Protein AF-A0A6F8XDC1-F1 (afdb_monomer_lite)

Organism: NCBI:txid77097

pLDDT: mean 89.63, std 11.74, range [45.47, 98.5]

InterPro domains:
  IPR004089 Methyl-accepting chemotaxis protein (MCP) signalling domain [PF00015] (12-58)
  IPR004089 Methyl-accepting chemotaxis protein (MCP) signalling domain [PS50111] (11-140)
  IPR004089 Methyl-accepting chemotaxis protein (MCP) signalling domain [SM00283] (1-133)
  IPR004090 Chemotaxis methyl-accepting receptor [PR00260] (11-38)
  IPR004090 Chemotaxis methyl-accepting receptor [PR00260] (40-69)
  IPR004090 Chemotaxis methyl-accepting receptor [PR00260] (89-118)

Structure (mmCIF, N/CA/C/O backbone):
data_AF-A0A6F8XDC1-F1
#
_entry.id   AF-A0A6F8XDC1-F1
#
loop_
_atom_site.group_PDB
_atom_site.id
_atom_site.type_symbol
_atom_site.label_atom_id
_atom_site.label_alt_id
_atom_site.label_comp_id
_atom_site.label_asym_id
_atom_site.label_entity_id
_atom_site.label_seq_id
_atom_site.pdbx_PDB_ins_code
_atom_site.Cartn_x
_atom_site.Cartn_y
_atom_site.Cartn_z
_atom_site.occupancy
_atom_site.B_iso_or_equiv
_atom_site.auth_seq_id
_atom_site.auth_comp_id
_atom_site.auth_asym_id
_atom_site.auth_atom_id
_atom_site.pdbx_PDB_model_num
ATOM 1 N N . MET A 1 1 ? 17.346 7.534 -5.119 1.00 64.44 1 MET A N 1
ATOM 2 C CA . MET A 1 1 ? 17.128 6.386 -6.025 1.00 64.44 1 MET A CA 1
ATOM 3 C C . MET A 1 1 ? 16.438 6.818 -7.319 1.00 64.44 1 MET A C 1
ATOM 5 O O . MET A 1 1 ? 17.097 6.770 -8.339 1.00 64.44 1 MET A O 1
ATOM 9 N N . ALA A 1 2 ? 15.212 7.361 -7.305 1.00 69.44 2 ALA A N 1
ATOM 10 C CA . ALA A 1 2 ? 14.534 7.822 -8.534 1.00 69.44 2 ALA A CA 1
ATOM 11 C C . ALA A 1 2 ? 15.306 8.897 -9.335 1.00 69.44 2 ALA A C 1
ATOM 13 O O . ALA A 1 2 ? 15.397 8.819 -10.557 1.00 69.44 2 ALA A O 1
ATOM 14 N N . LEU A 1 3 ? 15.923 9.865 -8.644 1.00 77.25 3 LEU A N 1
ATOM 15 C CA . LEU A 1 3 ? 16.749 10.897 -9.284 1.00 77.25 3 LEU A CA 1
ATOM 16 C C . LEU A 1 3 ? 18.034 10.322 -9.913 1.00 77.25 3 LEU A C 1
ATOM 18 O O . LEU A 1 3 ? 18.459 10.791 -10.961 1.00 77.25 3 LEU A O 1
ATOM 22 N N . ASP A 1 4 ? 18.611 9.276 -9.309 1.00 87.31 4 ASP A N 1
ATOM 23 C CA . ASP A 1 4 ? 19.779 8.565 -9.854 1.00 87.31 4 ASP A CA 1
ATOM 24 C C . ASP A 1 4 ? 19.404 7.794 -11.127 1.00 87.31 4 ASP A C 1
ATOM 26 O O . ASP A 1 4 ? 20.107 7.865 -12.130 1.00 87.31 4 ASP A O 1
ATOM 30 N N . THR A 1 5 ? 18.242 7.134 -11.133 1.00 80.94 5 THR A N 1
ATOM 31 C CA . THR A 1 5 ? 17.713 6.436 -12.312 1.00 80.94 5 THR A CA 1
ATOM 32 C C . THR A 1 5 ? 17.424 7.398 -13.467 1.00 80.94 5 THR A C 1
ATOM 34 O O . THR A 1 5 ? 17.815 7.123 -14.599 1.00 80.94 5 THR A O 1
ATOM 37 N N . LEU A 1 6 ? 16.809 8.553 -13.193 1.00 79.44 6 LEU A N 1
ATOM 38 C CA . LEU A 1 6 ? 16.578 9.592 -14.205 1.00 79.44 6 LEU A CA 1
ATOM 39 C C . LEU A 1 6 ? 17.889 10.180 -14.735 1.00 79.44 6 LEU A C 1
ATOM 41 O O . LEU A 1 6 ? 18.032 10.383 -15.939 1.00 79.44 6 LEU A O 1
ATOM 45 N N . PHE A 1 7 ? 18.868 10.410 -13.859 1.00 88.31 7 PHE A N 1
ATOM 46 C CA . PHE A 1 7 ? 20.182 10.896 -14.266 1.00 88.31 7 PHE A CA 1
ATOM 47 C C . PHE A 1 7 ? 20.925 9.873 -15.136 1.00 88.31 7 PHE A C 1
ATOM 49 O O . PHE A 1 7 ? 21.470 10.236 -16.175 1.00 88.31 7 PHE A O 1
ATOM 56 N N . ARG A 1 8 ? 20.875 8.582 -14.783 1.00 85.06 8 ARG A N 1
ATOM 57 C CA . ARG A 1 8 ? 21.404 7.479 -15.605 1.00 85.06 8 ARG A CA 1
ATOM 58 C C . ARG A 1 8 ? 20.740 7.403 -16.978 1.00 85.06 8 ARG A C 1
ATOM 60 O O . ARG A 1 8 ? 21.433 7.165 -17.963 1.00 85.06 8 ARG A O 1
ATOM 67 N N . LEU A 1 9 ? 19.432 7.638 -17.057 1.00 82.56 9 LEU A N 1
ATOM 68 C CA . LEU A 1 9 ? 18.681 7.637 -18.312 1.00 82.56 9 LEU A CA 1
ATOM 69 C C . LEU A 1 9 ? 19.081 8.814 -19.216 1.00 82.56 9 LEU A C 1
ATOM 71 O O . LEU A 1 9 ? 19.335 8.630 -20.405 1.00 82.56 9 LEU A O 1
ATOM 75 N N . LEU A 1 10 ? 19.186 10.015 -18.639 1.00 86.88 10 LEU A N 1
ATOM 76 C CA . LEU A 1 10 ? 19.660 11.208 -19.344 1.00 86.88 10 LEU A CA 1
ATOM 77 C C . LEU A 1 10 ? 21.099 11.028 -19.835 1.00 86.88 10 LEU A C 1
ATOM 79 O O . LEU A 1 10 ? 21.404 11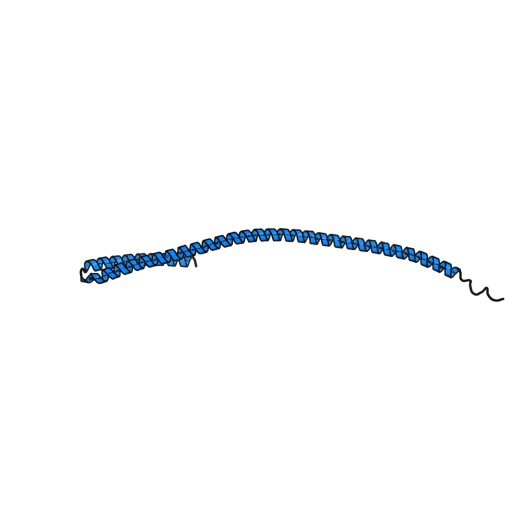.369 -20.977 1.00 86.88 10 LEU A O 1
ATOM 83 N N . LEU A 1 11 ? 21.962 10.439 -19.004 1.00 89.81 11 LEU A N 1
ATOM 84 C CA . LEU A 1 11 ? 23.324 10.083 -19.386 1.00 89.81 11 LEU A CA 1
ATOM 85 C C . LEU A 1 11 ? 23.347 9.066 -20.531 1.00 89.81 11 LEU A C 1
ATOM 87 O O . LEU A 1 11 ? 24.064 9.286 -21.499 1.00 89.81 11 LEU A O 1
ATOM 91 N N . MET A 1 12 ? 22.554 7.992 -20.472 1.00 87.06 12 MET A N 1
ATOM 92 C CA . MET A 1 12 ? 22.488 7.004 -21.555 1.00 87.06 12 MET A CA 1
ATOM 93 C C . MET A 1 12 ? 21.980 7.604 -22.862 1.00 87.06 12 MET A C 1
ATOM 95 O O . MET A 1 12 ? 22.573 7.348 -23.905 1.00 87.06 12 MET A O 1
ATOM 99 N N . ASN A 1 13 ? 20.931 8.426 -22.815 1.00 86.69 13 ASN A N 1
ATOM 100 C CA . ASN A 1 13 ? 20.407 9.088 -24.006 1.00 86.69 13 ASN A CA 1
ATOM 101 C C . ASN A 1 13 ? 21.445 10.062 -24.599 1.00 86.69 13 ASN A C 1
ATOM 103 O O . ASN A 1 13 ? 21.682 10.079 -25.805 1.00 86.69 13 ASN A O 1
ATOM 107 N N . SER A 1 14 ? 22.148 10.811 -23.741 1.00 91.75 14 SER A N 1
ATOM 108 C CA . SER A 1 14 ? 23.256 11.676 -24.160 1.00 91.75 14 SER A CA 1
ATOM 109 C C . SER A 1 14 ? 24.405 10.882 -24.788 1.00 91.75 14 SER A C 1
ATOM 111 O O . SER A 1 14 ? 24.939 11.297 -25.815 1.00 91.75 14 SER A O 1
ATOM 113 N N . ILE A 1 15 ? 24.782 9.738 -24.209 1.00 90.69 15 ILE A N 1
ATOM 114 C CA . ILE A 1 15 ? 25.830 8.860 -24.746 1.00 90.69 15 ILE A CA 1
ATOM 115 C C . ILE A 1 15 ? 25.385 8.273 -26.086 1.00 90.69 15 ILE A C 1
ATOM 117 O O . ILE A 1 15 ? 26.141 8.351 -27.044 1.00 90.69 15 ILE A O 1
ATOM 121 N N . ALA A 1 16 ? 24.157 7.761 -26.200 1.00 90.75 16 ALA A N 1
ATOM 122 C CA . ALA A 1 16 ? 23.625 7.219 -27.449 1.00 90.75 16 ALA A CA 1
ATOM 123 C C . ALA A 1 16 ? 23.616 8.275 -28.566 1.00 90.75 16 ALA A C 1
ATOM 125 O O . ALA A 1 16 ? 24.034 7.995 -29.692 1.00 90.75 16 ALA A O 1
ATOM 126 N N . PHE A 1 17 ? 23.224 9.512 -28.246 1.00 90.12 17 PHE A N 1
ATOM 127 C CA . PHE A 1 17 ? 23.274 10.635 -29.177 1.00 90.12 17 PHE A CA 1
ATOM 128 C C . PHE A 1 17 ? 24.710 10.981 -29.596 1.00 90.12 17 PHE A C 1
ATOM 130 O O . PHE A 1 17 ? 24.993 11.114 -30.788 1.00 90.12 17 PHE A O 1
ATOM 137 N N . GLN A 1 18 ? 25.639 11.069 -28.640 1.00 95.19 18 GLN A N 1
ATOM 138 C CA . GLN A 1 18 ? 27.056 11.306 -28.922 1.00 95.19 18 GLN A CA 1
ATOM 139 C C . GLN A 1 18 ? 27.655 10.185 -29.778 1.00 95.19 18 GLN A C 1
ATOM 141 O O . GLN A 1 18 ? 28.316 10.465 -30.774 1.00 95.19 18 GLN A O 1
ATOM 146 N N . THR A 1 19 ? 27.383 8.922 -29.455 1.00 94.81 19 THR A N 1
ATOM 147 C CA . THR A 1 19 ? 27.825 7.759 -30.231 1.00 94.81 19 THR A CA 1
ATOM 148 C C . THR A 1 19 ? 27.261 7.785 -31.649 1.00 94.81 19 THR A C 1
ATOM 150 O O . THR A 1 19 ? 27.999 7.518 -32.592 1.00 94.81 19 THR A O 1
ATOM 153 N N . ASN A 1 20 ? 25.997 8.177 -31.829 1.00 92.56 20 ASN A N 1
ATOM 154 C CA . ASN A 1 20 ? 25.386 8.346 -33.148 1.00 92.56 20 ASN A CA 1
ATOM 155 C C . ASN A 1 20 ? 26.073 9.458 -33.968 1.00 92.56 20 ASN A C 1
ATOM 157 O O . ASN A 1 20 ? 26.312 9.274 -35.160 1.00 92.56 20 ASN A O 1
ATOM 161 N N . LEU A 1 21 ? 26.449 10.578 -33.340 1.00 93.06 21 LEU A N 1
ATOM 162 C CA . LEU A 1 21 ? 27.217 11.642 -34.000 1.00 93.06 21 LEU A CA 1
ATOM 163 C C . LEU A 1 21 ? 28.646 11.207 -34.355 1.00 93.06 21 LEU A C 1
ATOM 165 O O . LEU A 1 21 ? 29.113 11.485 -35.459 1.00 93.06 21 LEU A O 1
ATOM 169 N N . LEU A 1 22 ? 29.340 10.504 -33.455 1.00 94.62 22 LEU A N 1
ATOM 170 C CA . LEU A 1 22 ? 30.679 9.966 -33.723 1.00 94.62 22 LEU A CA 1
ATOM 171 C C . LEU A 1 22 ? 30.648 8.938 -34.861 1.00 94.62 22 LEU A C 1
ATOM 173 O O . LEU A 1 22 ? 31.491 8.990 -35.754 1.00 94.62 22 LEU A O 1
ATOM 177 N N . ALA A 1 23 ? 29.660 8.042 -34.853 1.00 94.56 23 ALA A N 1
ATOM 178 C CA . ALA A 1 23 ? 29.441 7.069 -35.916 1.00 94.56 23 ALA A CA 1
ATOM 179 C C . ALA A 1 23 ? 29.155 7.759 -37.255 1.00 94.56 23 ALA A C 1
ATOM 181 O O . ALA A 1 23 ? 29.746 7.400 -38.267 1.00 94.56 23 ALA A O 1
ATOM 182 N N . LEU A 1 24 ? 28.322 8.803 -37.267 1.00 92.81 24 LEU A N 1
ATOM 183 C CA . LEU A 1 24 ? 28.065 9.585 -38.475 1.00 92.81 24 LEU A CA 1
ATOM 184 C C . LEU A 1 24 ? 29.345 10.234 -39.025 1.00 92.81 24 LEU A C 1
ATOM 186 O O . LEU A 1 24 ? 29.605 10.144 -40.224 1.00 92.81 24 LEU A O 1
ATOM 190 N N . ASN A 1 25 ? 30.165 10.838 -38.161 1.00 94.12 25 ASN A N 1
ATOM 191 C CA . ASN A 1 25 ? 31.451 11.415 -38.561 1.00 94.12 25 ASN A CA 1
ATOM 192 C C . ASN A 1 25 ? 32.393 10.348 -39.140 1.00 94.12 25 ASN A C 1
ATOM 194 O O . ASN A 1 25 ? 33.023 10.579 -40.172 1.00 94.12 25 ASN A O 1
ATOM 198 N N . ALA A 1 26 ? 32.446 9.166 -38.520 1.00 94.19 26 ALA A N 1
ATOM 199 C CA . ALA A 1 26 ? 33.232 8.039 -39.013 1.00 94.19 26 ALA A CA 1
ATOM 200 C C . ALA A 1 26 ? 32.731 7.536 -40.378 1.00 94.19 26 ALA A C 1
ATOM 202 O O . ALA A 1 26 ? 33.546 7.266 -41.257 1.00 94.19 26 ALA A O 1
ATOM 203 N N . SER A 1 27 ? 31.413 7.476 -40.598 1.00 93.94 27 SER A N 1
ATOM 204 C CA . SER A 1 27 ? 30.824 7.125 -41.898 1.00 93.94 27 SER A CA 1
ATOM 205 C C . SER A 1 27 ? 3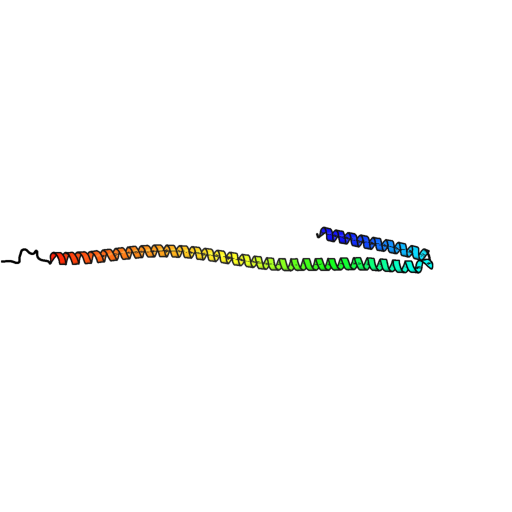1.188 8.128 -42.996 1.00 93.94 27 SER A C 1
ATOM 207 O O . SER A 1 27 ? 31.472 7.728 -44.125 1.00 93.94 27 SER A O 1
ATOM 209 N N . VAL A 1 28 ? 31.203 9.428 -42.683 1.00 94.12 28 VAL A N 1
ATOM 210 C CA . VAL A 1 28 ? 31.592 10.485 -43.634 1.00 94.12 28 VAL A CA 1
ATOM 211 C C . VAL A 1 28 ? 33.072 10.382 -43.996 1.00 94.12 28 VAL A C 1
ATOM 213 O O . VAL A 1 28 ? 33.428 10.477 -45.170 1.00 94.12 28 VAL A O 1
ATOM 216 N N . GLU A 1 29 ? 33.939 10.153 -43.012 1.00 93.75 29 GLU A N 1
ATOM 217 C CA . GLU A 1 29 ? 35.375 10.014 -43.256 1.00 93.75 29 GLU A CA 1
ATOM 218 C C . GLU A 1 29 ? 35.702 8.710 -44.006 1.00 93.75 29 GLU A C 1
ATOM 220 O O . GLU A 1 29 ? 36.517 8.699 -44.927 1.00 93.75 29 GLU A O 1
ATOM 225 N N . ALA A 1 30 ? 34.978 7.627 -43.713 1.00 94.62 30 ALA A N 1
ATOM 226 C CA . ALA A 1 30 ? 35.041 6.385 -44.475 1.00 94.62 30 ALA A CA 1
ATOM 227 C C . ALA A 1 30 ? 34.626 6.581 -45.944 1.00 94.62 30 ALA A C 1
ATOM 229 O O . ALA A 1 30 ? 35.278 6.052 -46.843 1.00 94.62 30 ALA A O 1
ATOM 230 N N . ALA A 1 31 ? 33.590 7.385 -46.209 1.00 93.44 31 ALA A N 1
ATOM 231 C CA . ALA A 1 31 ? 33.188 7.730 -47.572 1.00 93.44 31 ALA A CA 1
ATOM 232 C C . ALA A 1 31 ? 34.264 8.554 -48.306 1.00 93.44 31 ALA A C 1
ATOM 234 O O . ALA A 1 31 ? 34.492 8.344 -49.497 1.00 93.44 31 ALA A O 1
ATOM 235 N N . ARG A 1 32 ? 34.970 9.449 -47.599 1.00 94.75 32 ARG A N 1
ATOM 236 C CA . ARG A 1 32 ? 36.099 10.223 -48.153 1.00 94.75 32 ARG A CA 1
ATOM 237 C C . ARG A 1 32 ? 37.309 9.357 -48.499 1.00 94.75 32 ARG A C 1
ATOM 239 O O . ARG A 1 32 ? 37.979 9.634 -49.488 1.00 94.75 32 ARG A O 1
ATOM 246 N N . ALA A 1 33 ? 37.567 8.301 -47.727 1.00 93.94 33 ALA A N 1
ATOM 247 C CA . ALA A 1 33 ? 38.654 7.350 -47.975 1.00 93.94 33 ALA A CA 1
ATOM 248 C C . ALA A 1 33 ? 38.383 6.375 -49.145 1.00 93.94 33 ALA A C 1
ATOM 250 O O . ALA A 1 33 ? 39.257 5.576 -49.498 1.00 93.94 33 ALA A O 1
ATOM 251 N N . GLY A 1 34 ? 37.188 6.419 -49.751 1.00 91.62 34 GLY A N 1
ATOM 252 C CA . GLY A 1 34 ? 36.821 5.600 -50.907 1.00 91.62 34 GLY A CA 1
ATOM 253 C C . GLY A 1 34 ? 36.906 4.098 -50.619 1.00 91.62 34 GLY A C 1
ATOM 254 O O . GLY A 1 34 ? 36.371 3.604 -49.627 1.00 91.62 34 GLY A O 1
ATOM 255 N N . GLU A 1 35 ? 37.606 3.353 -51.478 1.00 90.38 35 GLU A N 1
ATOM 256 C CA . GLU A 1 35 ? 37.744 1.891 -51.368 1.00 90.38 35 GLU A CA 1
ATOM 257 C C . GLU A 1 35 ? 38.387 1.435 -50.049 1.00 90.38 35 GLU A C 1
ATOM 259 O O . GLU A 1 35 ? 38.020 0.391 -49.508 1.00 90.38 35 GLU A O 1
ATOM 264 N N . HIS A 1 36 ? 39.293 2.240 -49.487 1.00 90.75 36 HIS A N 1
ATOM 265 C CA . HIS A 1 36 ? 39.968 1.938 -48.222 1.00 90.75 36 HIS A CA 1
ATOM 266 C C . HIS A 1 36 ? 39.061 2.130 -46.994 1.00 90.75 36 HIS A C 1
ATOM 268 O O . HIS A 1 36 ? 39.345 1.584 -45.929 1.00 90.75 36 HIS A O 1
ATOM 274 N N . GLY A 1 37 ? 37.959 2.874 -47.131 1.00 92.31 37 GLY A N 1
ATOM 275 C CA . GLY A 1 37 ? 37.024 3.174 -46.046 1.00 92.31 37 GLY A CA 1
ATOM 276 C C . GLY A 1 37 ? 35.854 2.197 -45.910 1.00 92.31 37 GLY A C 1
ATOM 277 O O . GLY A 1 37 ? 35.131 2.261 -44.917 1.00 92.31 37 GLY A O 1
ATOM 278 N N . ARG A 1 38 ? 35.659 1.261 -46.851 1.00 90.88 38 ARG A N 1
ATOM 279 C CA . ARG A 1 38 ? 34.474 0.378 -46.875 1.00 90.88 38 ARG A CA 1
ATOM 280 C C . ARG A 1 38 ? 34.264 -0.406 -45.573 1.00 90.88 38 ARG A C 1
ATOM 282 O O . ARG A 1 38 ? 33.140 -0.485 -45.090 1.00 90.88 38 ARG A O 1
ATOM 289 N N . GLY A 1 39 ? 35.334 -0.942 -44.979 1.00 91.31 39 GLY A N 1
ATOM 290 C CA . GLY A 1 39 ? 35.257 -1.652 -43.695 1.00 91.31 39 GLY A CA 1
ATOM 291 C C . GLY A 1 39 ? 34.836 -0.741 -42.537 1.00 91.31 39 GLY A C 1
ATOM 292 O O . GLY A 1 39 ? 33.980 -1.111 -41.737 1.00 91.31 39 GLY A O 1
ATOM 293 N N . PHE A 1 40 ? 35.367 0.483 -42.488 1.00 91.94 40 PHE A N 1
ATOM 294 C CA . PHE A 1 40 ? 35.020 1.470 -41.462 1.00 91.94 40 PHE A CA 1
ATOM 295 C C . PHE A 1 40 ? 33.578 1.974 -41.588 1.00 91.94 40 PHE A C 1
ATOM 297 O O . PHE A 1 40 ? 32.927 2.181 -40.567 1.00 91.94 40 PHE A O 1
ATOM 304 N N . ALA A 1 41 ? 33.050 2.102 -42.809 1.00 92.81 41 ALA A N 1
ATOM 305 C CA . ALA A 1 41 ? 31.652 2.476 -43.035 1.00 92.81 41 ALA A CA 1
ATOM 306 C C . ALA A 1 41 ? 30.671 1.440 -42.455 1.00 92.81 41 ALA A C 1
ATOM 308 O O . ALA A 1 41 ? 29.667 1.814 -41.851 1.00 92.81 41 ALA A O 1
ATOM 309 N N . VAL A 1 42 ? 30.980 0.143 -42.583 1.00 94.62 42 VAL A N 1
ATOM 310 C CA . VAL A 1 42 ? 30.163 -0.938 -42.001 1.00 94.62 42 VAL A CA 1
ATOM 311 C C . VAL A 1 42 ? 30.198 -0.889 -40.475 1.00 94.62 42 VAL A C 1
ATOM 313 O O . VAL A 1 42 ? 29.152 -0.972 -39.836 1.00 94.62 42 VAL A O 1
ATOM 316 N N . VAL A 1 43 ? 31.382 -0.706 -39.882 1.00 94.56 43 VAL A N 1
ATOM 317 C CA . VAL A 1 43 ? 31.509 -0.589 -38.420 1.00 94.56 43 VAL A CA 1
ATOM 318 C C . VAL A 1 43 ? 30.751 0.632 -37.898 1.00 94.56 43 VAL A C 1
ATOM 320 O O . VAL A 1 43 ? 30.065 0.535 -36.885 1.00 94.56 43 VAL A O 1
ATOM 323 N N . ALA A 1 44 ? 30.824 1.769 -38.589 1.00 94.75 44 ALA A N 1
ATOM 324 C CA . ALA A 1 44 ? 30.108 2.977 -38.198 1.00 94.75 44 ALA A CA 1
ATOM 325 C C . ALA A 1 44 ? 28.577 2.798 -38.247 1.00 94.75 44 ALA A C 1
ATOM 327 O O . ALA A 1 44 ? 27.878 3.224 -37.324 1.00 94.75 44 ALA A O 1
ATOM 328 N N . ASP A 1 45 ? 28.050 2.112 -39.265 1.00 93.62 45 ASP A N 1
ATOM 329 C CA . ASP A 1 45 ? 26.621 1.788 -39.338 1.00 93.62 45 ASP A CA 1
ATOM 330 C C . ASP A 1 45 ? 26.185 0.830 -38.211 1.00 93.62 45 ASP A C 1
ATOM 332 O O . ASP A 1 45 ? 25.137 1.028 -37.590 1.00 93.62 45 ASP A O 1
ATOM 336 N N . GLU A 1 46 ? 27.019 -0.155 -37.868 1.00 95.69 46 GLU A N 1
ATOM 337 C CA . GLU A 1 46 ? 26.743 -1.089 -36.772 1.00 95.69 46 GLU A CA 1
ATOM 338 C C . GLU A 1 46 ? 26.768 -0.400 -35.397 1.00 95.69 46 GLU A C 1
ATOM 340 O O . GLU A 1 46 ? 25.873 -0.607 -34.576 1.00 95.69 46 GLU A O 1
ATOM 345 N N . VAL A 1 47 ? 27.734 0.495 -35.158 1.00 95.12 47 VAL A N 1
ATOM 346 C CA . VAL A 1 47 ? 27.820 1.297 -33.924 1.00 95.12 47 VAL A CA 1
ATOM 347 C C . VAL A 1 47 ? 26.579 2.176 -33.756 1.00 95.12 47 VAL A C 1
ATOM 349 O O . VAL A 1 47 ? 26.021 2.263 -32.659 1.00 95.12 47 VAL A O 1
ATOM 352 N N . ARG A 1 48 ? 26.099 2.788 -34.843 1.00 92.31 48 ARG A N 1
ATOM 353 C CA . ARG A 1 48 ? 24.871 3.589 -34.842 1.00 92.31 48 ARG A CA 1
ATOM 354 C C . ARG A 1 48 ? 23.636 2.752 -34.502 1.00 92.31 48 ARG A C 1
ATOM 356 O O . ARG A 1 48 ? 22.832 3.162 -33.662 1.00 92.31 48 ARG A O 1
ATOM 363 N N . LYS A 1 49 ? 23.493 1.574 -35.116 1.00 92.75 49 LYS A N 1
ATOM 364 C CA . LYS A 1 49 ? 22.398 0.634 -34.817 1.00 92.75 49 LYS A CA 1
ATOM 365 C C . LYS A 1 49 ? 22.428 0.181 -33.361 1.00 92.75 49 LYS A C 1
ATOM 367 O O . LYS A 1 49 ? 21.385 0.163 -32.709 1.00 92.75 49 LYS A O 1
ATOM 372 N N . LEU A 1 50 ? 23.608 -0.148 -32.838 1.00 93.19 50 LEU A N 1
ATOM 373 C CA . LEU A 1 50 ? 23.768 -0.584 -31.454 1.00 93.19 50 LEU A CA 1
ATOM 374 C C . LEU A 1 50 ? 23.402 0.525 -30.458 1.00 93.19 50 LEU A C 1
ATOM 376 O O . LEU A 1 50 ? 22.690 0.258 -29.492 1.00 93.19 50 LEU A O 1
ATOM 380 N N . ALA A 1 51 ? 23.827 1.766 -30.715 1.00 90.56 51 ALA A N 1
ATOM 381 C CA . ALA A 1 51 ? 23.488 2.916 -29.877 1.00 90.56 51 ALA A CA 1
ATOM 382 C C . ALA A 1 51 ? 21.969 3.154 -29.804 1.00 90.56 51 ALA A C 1
ATOM 384 O O . ALA A 1 51 ? 21.434 3.331 -28.709 1.00 90.56 51 ALA A O 1
ATOM 385 N N . SER A 1 52 ? 21.269 3.082 -30.944 1.00 89.81 52 SER A N 1
ATOM 386 C CA . SER A 1 52 ? 19.803 3.201 -30.990 1.00 89.81 52 SER A CA 1
ATOM 387 C C . SER A 1 52 ? 19.126 2.083 -30.198 1.00 89.81 52 SER A C 1
ATOM 389 O O . SER A 1 52 ? 18.340 2.354 -29.295 1.00 89.81 52 SER A O 1
ATOM 391 N N . ARG A 1 53 ? 19.496 0.822 -30.467 1.00 92.81 53 ARG A N 1
ATOM 392 C CA . ARG A 1 53 ? 18.913 -0.348 -29.789 1.00 92.81 53 ARG A CA 1
ATOM 393 C C . ARG A 1 53 ? 19.114 -0.311 -28.276 1.00 92.81 53 ARG A C 1
ATOM 395 O O . ARG A 1 53 ? 18.220 -0.703 -27.536 1.00 92.81 53 ARG A O 1
ATOM 402 N N . SER A 1 54 ? 20.283 0.142 -27.827 1.00 89.06 54 SER A N 1
ATOM 403 C CA . SER A 1 54 ? 20.608 0.266 -26.404 1.00 89.06 54 SER A CA 1
ATOM 404 C C . SER A 1 54 ? 19.723 1.306 -25.709 1.00 89.06 54 SER A C 1
ATOM 406 O O . SER A 1 54 ? 19.159 1.031 -24.650 1.00 89.06 54 SER A O 1
ATOM 408 N N . SER A 1 55 ? 19.536 2.475 -26.332 1.00 87.12 55 SER A N 1
ATOM 409 C CA . SER A 1 55 ? 18.640 3.513 -25.809 1.00 87.12 55 SER A CA 1
ATOM 410 C C . SER A 1 55 ? 17.184 3.041 -25.762 1.00 87.12 55 SER A C 1
ATOM 412 O O . SER A 1 55 ? 16.510 3.236 -24.752 1.00 87.12 55 SER A O 1
ATOM 414 N N . ASP A 1 56 ? 16.709 2.383 -26.821 1.00 89.69 56 ASP A N 1
ATOM 415 C CA . ASP A 1 56 ? 15.329 1.891 -26.903 1.00 89.69 56 ASP A CA 1
ATOM 416 C C . ASP A 1 56 ? 15.034 0.824 -25.839 1.00 89.69 56 ASP A C 1
ATOM 418 O O . ASP A 1 56 ? 13.970 0.844 -25.216 1.00 89.69 56 ASP A O 1
ATOM 422 N N . ALA A 1 57 ? 15.983 -0.086 -25.596 1.00 89.62 57 ALA A N 1
ATOM 423 C CA . ALA A 1 57 ? 15.860 -1.108 -24.560 1.00 89.62 57 ALA A CA 1
ATOM 424 C C . ALA A 1 57 ? 15.781 -0.489 -23.155 1.00 89.62 57 ALA A C 1
ATOM 426 O O . ALA A 1 57 ? 14.881 -0.823 -22.387 1.00 89.62 57 ALA A O 1
ATOM 427 N N . ALA A 1 58 ? 16.667 0.463 -22.840 1.00 86.94 58 ALA A N 1
ATOM 428 C CA . ALA A 1 58 ? 16.675 1.135 -21.541 1.00 86.94 58 ALA A CA 1
ATOM 429 C C . ALA A 1 58 ? 15.376 1.920 -21.272 1.00 86.94 58 ALA A C 1
ATOM 431 O O . ALA A 1 58 ? 14.872 1.930 -20.147 1.00 86.94 58 ALA A O 1
ATOM 432 N N . MET A 1 59 ? 14.811 2.560 -22.302 1.00 87.38 59 MET A N 1
ATOM 433 C CA . MET A 1 59 ? 13.529 3.268 -22.196 1.00 87.38 59 MET A CA 1
ATOM 434 C C . MET A 1 59 ? 12.361 2.309 -21.949 1.00 87.38 59 MET A C 1
ATOM 436 O O . MET A 1 59 ? 11.518 2.596 -21.098 1.00 87.38 59 MET A O 1
ATOM 440 N N . HIS A 1 60 ? 12.328 1.168 -22.645 1.00 91.69 60 HIS A N 1
ATOM 441 C CA . HIS A 1 60 ? 11.311 0.136 -22.424 1.00 91.69 60 HIS A CA 1
ATOM 442 C C . HIS A 1 60 ? 11.366 -0.429 -21.005 1.00 91.69 60 HIS A C 1
ATOM 444 O O . HIS A 1 60 ? 10.345 -0.456 -20.321 1.00 91.69 60 HIS A O 1
ATOM 450 N N . GLU A 1 61 ? 12.549 -0.816 -20.522 1.00 89.69 61 GLU A N 1
ATOM 451 C CA . GLU A 1 61 ? 12.693 -1.349 -19.162 1.00 89.69 61 GLU A CA 1
ATOM 452 C C . GLU A 1 61 ? 12.229 -0.350 -18.095 1.00 89.69 61 GLU A C 1
ATOM 454 O O . GLU A 1 61 ? 11.592 -0.734 -17.106 1.00 89.69 61 GLU A O 1
ATOM 459 N N . LEU A 1 62 ? 12.513 0.942 -18.295 1.00 87.56 62 LEU A N 1
ATOM 460 C CA . LEU A 1 62 ? 12.040 1.990 -17.399 1.00 87.56 62 LEU A CA 1
ATOM 461 C C . LEU A 1 62 ? 10.515 2.125 -17.445 1.00 87.56 62 LEU A C 1
ATOM 463 O O . LEU A 1 62 ? 9.891 2.174 -16.386 1.00 87.56 62 LEU A O 1
ATOM 467 N N . ALA A 1 63 ? 9.919 2.184 -18.638 1.00 90.12 63 ALA A N 1
ATOM 468 C CA . ALA A 1 63 ? 8.471 2.297 -18.803 1.00 90.12 63 ALA A CA 1
ATOM 469 C C . ALA A 1 63 ? 7.733 1.120 -18.144 1.00 90.12 63 ALA A C 1
ATOM 471 O O . ALA A 1 63 ? 6.757 1.322 -17.415 1.00 90.12 63 ALA A O 1
ATOM 472 N N . ASP A 1 64 ? 8.255 -0.095 -18.308 1.00 93.38 64 ASP A N 1
ATOM 473 C CA . ASP A 1 64 ? 7.735 -1.294 -17.653 1.00 93.38 64 ASP A CA 1
ATOM 474 C C . ASP A 1 64 ? 7.855 -1.206 -16.129 1.00 93.38 64 ASP A C 1
ATOM 476 O O . ASP A 1 64 ? 6.934 -1.567 -15.394 1.00 93.38 64 ASP A O 1
ATOM 480 N N . SER A 1 65 ? 8.987 -0.707 -15.628 1.00 92.00 65 SER A N 1
ATOM 481 C CA . SER A 1 65 ? 9.204 -0.521 -14.192 1.00 92.00 65 SER A CA 1
ATOM 482 C C . SER A 1 65 ? 8.238 0.502 -13.593 1.00 92.00 65 SER A C 1
ATOM 484 O O . SER A 1 65 ? 7.628 0.235 -12.557 1.00 92.00 65 SER A O 1
ATOM 486 N N . VAL A 1 66 ? 8.035 1.639 -14.267 1.00 91.38 66 VAL A N 1
ATOM 487 C CA . VAL A 1 66 ? 7.058 2.660 -13.859 1.00 91.38 66 VAL A CA 1
ATOM 488 C C . VAL A 1 66 ? 5.652 2.070 -13.848 1.00 91.38 66 VAL A C 1
ATOM 490 O O . VAL A 1 66 ? 4.953 2.218 -12.852 1.00 91.38 66 VAL A O 1
ATOM 493 N N . THR A 1 67 ? 5.273 1.329 -14.890 1.00 94.75 67 THR A N 1
ATOM 494 C CA . THR A 1 67 ? 3.966 0.660 -14.971 1.00 94.75 67 THR A CA 1
ATOM 495 C C . THR A 1 67 ? 3.752 -0.296 -13.796 1.00 94.75 67 THR A C 1
ATOM 497 O O . THR A 1 67 ? 2.703 -0.257 -13.154 1.00 94.75 67 THR A O 1
ATOM 500 N N . ARG A 1 68 ? 4.763 -1.104 -13.441 1.00 95.75 68 ARG A N 1
ATOM 501 C CA . ARG A 1 68 ? 4.705 -1.986 -12.262 1.00 95.75 68 ARG A CA 1
ATOM 502 C C . ARG A 1 68 ? 4.545 -1.209 -10.958 1.00 95.75 68 ARG A C 1
ATOM 504 O O . ARG A 1 68 ? 3.747 -1.607 -10.115 1.00 95.75 68 ARG A O 1
ATOM 511 N N . VAL A 1 69 ? 5.283 -0.114 -10.776 1.00 96.06 69 VAL A N 1
ATOM 512 C CA . VAL A 1 69 ? 5.160 0.730 -9.575 1.00 96.06 69 VAL A CA 1
A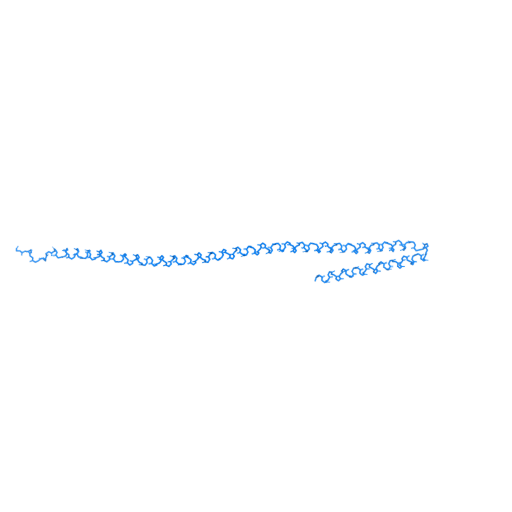TOM 513 C C . VAL A 1 69 ? 3.778 1.370 -9.490 1.00 96.06 69 VAL A C 1
ATOM 515 O O . VAL A 1 69 ? 3.175 1.356 -8.421 1.00 96.06 69 VAL A O 1
ATOM 518 N N . THR A 1 70 ? 3.242 1.876 -10.600 1.00 95.69 70 THR A N 1
ATOM 519 C CA . THR A 1 70 ? 1.884 2.424 -10.655 1.00 95.69 70 THR A CA 1
ATOM 520 C C . THR A 1 70 ? 0.838 1.371 -10.306 1.00 95.69 70 THR A C 1
ATOM 522 O O . THR A 1 70 ? -0.064 1.667 -9.526 1.00 95.69 70 THR A O 1
ATOM 525 N N . GLN A 1 71 ? 0.981 0.142 -10.810 1.00 97.69 71 GLN A N 1
ATOM 526 C CA . GLN A 1 71 ? 0.085 -0.955 -10.448 1.00 97.69 71 GLN A CA 1
ATOM 527 C C . GLN A 1 71 ? 0.146 -1.261 -8.948 1.00 97.69 71 GLN A C 1
ATOM 529 O O . GLN A 1 71 ? -0.892 -1.308 -8.299 1.00 97.69 71 GLN A O 1
ATOM 534 N N . MET A 1 72 ? 1.349 -1.382 -8.378 1.00 96.94 72 MET A N 1
ATOM 535 C CA . MET A 1 72 ? 1.513 -1.609 -6.937 1.00 96.94 72 MET A CA 1
ATOM 536 C C . MET A 1 72 ? 0.886 -0.488 -6.101 1.00 96.94 72 MET A C 1
ATOM 538 O O . MET A 1 72 ? 0.268 -0.763 -5.079 1.00 96.94 72 MET A O 1
ATOM 542 N N . LEU A 1 73 ? 1.013 0.774 -6.525 1.00 97.00 73 LEU A N 1
ATOM 543 C CA . LEU A 1 73 ? 0.347 1.895 -5.854 1.00 97.00 73 LEU A CA 1
ATOM 544 C C . LEU A 1 73 ? -1.183 1.801 -5.949 1.00 97.00 73 LEU A C 1
ATOM 546 O O . LEU A 1 73 ? -1.863 2.157 -4.989 1.00 97.00 73 LEU A O 1
ATOM 550 N N . GLY A 1 74 ? -1.714 1.302 -7.068 1.00 97.81 74 GLY A N 1
ATOM 551 C CA . GLY A 1 74 ? -3.133 0.981 -7.216 1.00 97.81 74 GLY A CA 1
ATOM 552 C C . GLY A 1 74 ? -3.586 -0.073 -6.205 1.00 97.81 74 GLY A C 1
ATOM 553 O O . GLY A 1 74 ? -4.515 0.178 -5.441 1.00 97.81 74 GLY A O 1
ATOM 554 N N . ASP A 1 75 ? -2.872 -1.197 -6.128 1.00 98.12 75 ASP A N 1
ATOM 555 C CA . ASP A 1 75 ? -3.181 -2.292 -5.199 1.00 98.12 75 ASP A CA 1
ATOM 556 C C . ASP A 1 75 ? -3.092 -1.833 -3.730 1.00 98.12 75 ASP A C 1
ATOM 558 O O . ASP A 1 75 ? -3.964 -2.148 -2.919 1.00 98.12 75 ASP A O 1
ATOM 562 N N . ILE A 1 76 ? -2.079 -1.023 -3.387 1.00 97.50 76 ILE A N 1
ATOM 563 C CA . ILE A 1 76 ? -1.938 -0.405 -2.058 1.00 97.50 76 ILE A CA 1
ATOM 564 C C . ILE A 1 76 ? -3.127 0.510 -1.758 1.00 97.50 76 ILE A C 1
ATOM 566 O O . ILE A 1 76 ? -3.644 0.482 -0.644 1.00 97.50 76 ILE A O 1
ATOM 570 N N . SER A 1 77 ? -3.570 1.319 -2.725 1.00 98.00 77 SER A N 1
ATOM 571 C CA . SER A 1 77 ? -4.715 2.212 -2.534 1.00 98.00 77 SER A CA 1
ATOM 572 C C . SER A 1 77 ? -6.001 1.432 -2.266 1.00 98.00 77 SER A C 1
ATOM 574 O O . SER A 1 77 ? -6.784 1.837 -1.408 1.00 98.00 77 SER A O 1
ATOM 576 N N . THR A 1 78 ? -6.221 0.321 -2.971 1.00 98.31 78 THR A N 1
ATOM 577 C CA . THR A 1 78 ? -7.366 -0.563 -2.726 1.00 98.31 78 THR A CA 1
ATOM 578 C C . THR A 1 78 ? -7.279 -1.200 -1.342 1.00 98.31 78 THR A C 1
ATOM 580 O O . THR A 1 78 ? -8.222 -1.082 -0.561 1.00 98.31 78 THR A O 1
ATOM 583 N N . ALA A 1 79 ? -6.130 -1.784 -0.991 1.00 98.25 79 ALA A N 1
ATOM 584 C CA . ALA A 1 79 ? -5.916 -2.397 0.319 1.00 98.25 79 ALA A CA 1
ATOM 585 C C . ALA A 1 79 ? -6.069 -1.390 1.475 1.00 98.25 79 ALA A C 1
ATOM 587 O O . ALA A 1 79 ? -6.619 -1.724 2.521 1.00 98.25 79 ALA A O 1
ATOM 588 N N . ALA A 1 80 ? -5.620 -0.144 1.293 1.00 98.19 80 ALA A N 1
ATOM 589 C CA . ALA A 1 80 ? -5.800 0.924 2.273 1.00 98.19 80 ALA A CA 1
ATOM 590 C C . ALA A 1 80 ? -7.282 1.296 2.463 1.00 98.19 80 ALA A C 1
ATOM 592 O O . ALA A 1 80 ? -7.699 1.573 3.587 1.00 98.19 80 ALA A O 1
ATOM 593 N N . GLY A 1 81 ? -8.082 1.265 1.391 1.00 98.12 81 GLY A N 1
ATOM 594 C CA . GLY A 1 81 ? -9.536 1.431 1.467 1.00 98.12 81 GLY A CA 1
ATOM 595 C C . GLY A 1 81 ? -10.196 0.329 2.299 1.00 98.12 81 GLY A C 1
ATOM 596 O O . GLY A 1 81 ? -10.905 0.626 3.257 1.00 98.12 81 GLY A O 1
ATOM 597 N N . GLU A 1 82 ? -9.879 -0.935 2.006 1.00 98.25 82 GLU A N 1
ATOM 598 C CA . GLU A 1 82 ? -10.391 -2.090 2.759 1.00 98.25 82 GLU A CA 1
ATOM 599 C C . GLU A 1 82 ? -9.962 -2.064 4.234 1.00 98.25 82 GLU A C 1
ATOM 601 O O . GLU A 1 82 ? -10.757 -2.359 5.127 1.00 98.25 82 GLU A O 1
ATOM 606 N N . GLN A 1 83 ? -8.717 -1.669 4.518 1.00 98.12 83 GLN A N 1
ATOM 607 C CA . GLN A 1 83 ? -8.239 -1.496 5.890 1.00 98.12 83 GLN A CA 1
ATOM 608 C C . GLN A 1 83 ? -8.995 -0.396 6.628 1.00 98.12 83 GLN A C 1
ATOM 610 O O . GLN A 1 83 ? -9.322 -0.576 7.798 1.00 98.12 83 GLN A O 1
ATOM 615 N N . ASN A 1 84 ? -9.281 0.730 5.973 1.00 98.19 84 ASN A N 1
ATOM 616 C CA . ASN A 1 84 ? -10.052 1.808 6.581 1.00 98.19 84 ASN A CA 1
ATOM 617 C C . ASN A 1 84 ? -11.471 1.340 6.945 1.00 98.19 84 ASN A C 1
ATOM 619 O O . ASN A 1 84 ? -11.938 1.594 8.056 1.00 98.19 84 ASN A O 1
ATOM 623 N N . ASP A 1 85 ? -12.121 0.586 6.057 1.00 98.00 85 ASP A N 1
ATOM 624 C CA . ASP A 1 85 ? -13.422 -0.030 6.334 1.00 98.00 85 ASP A CA 1
ATOM 625 C C . ASP A 1 85 ? -13.338 -1.031 7.497 1.00 98.00 85 ASP A C 1
ATOM 627 O O . ASP A 1 85 ? -14.174 -1.002 8.405 1.00 98.00 85 ASP A O 1
ATOM 631 N N . GLY A 1 86 ? -12.288 -1.857 7.535 1.00 98.06 86 GLY A N 1
ATOM 632 C CA . GLY A 1 86 ? -12.016 -2.774 8.642 1.00 98.06 86 GLY A CA 1
ATOM 633 C C . GLY A 1 86 ? -11.795 -2.057 9.980 1.00 98.06 86 GLY A C 1
ATOM 634 O O . GLY A 1 86 ? -12.351 -2.466 10.997 1.00 98.06 86 GLY A O 1
ATOM 635 N N . ILE A 1 87 ? -11.045 -0.951 9.997 1.00 98.06 87 ILE A N 1
ATOM 636 C CA . ILE A 1 87 ? -10.827 -0.134 11.202 1.00 98.06 87 ILE A CA 1
ATOM 637 C C . ILE A 1 87 ? -12.144 0.480 11.683 1.00 98.06 87 ILE A C 1
ATOM 639 O O . ILE A 1 87 ? -12.410 0.478 12.885 1.00 98.06 87 ILE A O 1
ATOM 643 N N . ASN A 1 88 ? -12.997 0.958 10.774 1.00 98.06 88 ASN A N 1
ATOM 644 C CA . ASN A 1 88 ? -14.313 1.482 11.139 1.00 98.06 88 ASN A CA 1
ATOM 645 C C . ASN A 1 88 ? -15.192 0.401 11.784 1.00 98.06 88 ASN A C 1
ATOM 647 O O . ASN A 1 88 ? -15.819 0.658 12.810 1.00 98.06 88 ASN A O 1
ATOM 651 N N . GLN A 1 89 ? -15.187 -0.822 11.247 1.00 98.12 89 GLN A N 1
ATOM 652 C CA . GLN A 1 89 ? -15.902 -1.953 11.850 1.00 98.12 89 GLN A CA 1
ATOM 653 C C . GLN A 1 89 ? -15.357 -2.311 13.238 1.00 98.12 89 GLN A C 1
ATOM 655 O O . GLN A 1 89 ? -16.135 -2.513 14.169 1.00 98.12 89 GLN A O 1
ATOM 660 N N . VAL A 1 90 ? -14.031 -2.343 13.401 1.00 98.38 90 VAL A N 1
ATOM 661 C CA . VAL A 1 90 ? -13.395 -2.573 14.708 1.00 98.38 90 VAL A CA 1
ATOM 662 C C . VAL A 1 90 ? -13.779 -1.475 15.701 1.00 98.38 90 VAL A C 1
ATOM 664 O O . VAL A 1 90 ? -14.102 -1.782 16.843 1.00 98.38 90 VAL A O 1
ATOM 667 N N . SER A 1 91 ? -13.798 -0.212 15.276 1.00 97.50 91 SER A N 1
ATOM 668 C CA . SER A 1 91 ? -14.191 0.924 16.119 1.00 97.50 91 SER A CA 1
ATOM 669 C C . SER A 1 91 ? -15.632 0.796 16.634 1.00 97.50 91 SER A C 1
ATOM 671 O O . SER A 1 91 ? -15.894 1.006 17.822 1.00 97.50 91 SER A O 1
ATOM 673 N N . VAL A 1 92 ? -16.558 0.364 15.769 1.00 98.19 92 VAL A N 1
ATOM 674 C CA . VAL A 1 92 ? -17.945 0.064 16.163 1.00 98.19 92 VAL A CA 1
ATOM 675 C C . VAL A 1 92 ? -17.980 -1.083 17.172 1.00 98.19 92 VAL A C 1
ATOM 677 O O . VAL A 1 92 ? -18.553 -0.929 18.244 1.00 98.19 92 VAL A O 1
ATOM 680 N N . ALA A 1 93 ? -17.292 -2.192 16.891 1.00 98.25 93 ALA A N 1
ATOM 681 C CA . ALA A 1 93 ? -17.262 -3.342 17.793 1.00 98.25 93 ALA A CA 1
ATOM 682 C C . ALA A 1 93 ? -16.671 -3.004 19.174 1.00 98.25 93 ALA A C 1
ATOM 684 O O . ALA A 1 93 ? -17.157 -3.490 20.191 1.00 98.25 93 ALA A O 1
ATOM 685 N N . VAL A 1 94 ? -15.640 -2.155 19.237 1.00 98.50 94 VAL A N 1
ATOM 686 C CA . VAL A 1 94 ? -15.071 -1.672 20.507 1.00 98.50 94 VAL A CA 1
ATOM 687 C C . VAL A 1 94 ? -16.080 -0.813 21.269 1.00 98.50 94 VAL A C 1
ATOM 689 O O . VAL A 1 94 ? -16.192 -0.957 22.483 1.00 98.50 94 VAL A O 1
ATOM 692 N N . THR A 1 95 ? -16.837 0.034 20.570 1.00 98.19 95 THR A N 1
ATOM 693 C CA . THR A 1 95 ? -17.907 0.839 21.181 1.00 98.19 95 THR A CA 1
ATOM 694 C C . THR A 1 95 ? -19.006 -0.051 21.767 1.00 98.19 95 THR A C 1
ATOM 696 O O . THR A 1 95 ? -19.418 0.150 22.909 1.00 98.19 95 THR A O 1
ATOM 699 N N . ASP A 1 96 ? -19.425 -1.084 21.034 1.00 98.06 96 ASP A N 1
ATOM 700 C CA . ASP A 1 96 ? -20.421 -2.053 21.504 1.00 98.06 96 ASP A CA 1
ATOM 701 C C . ASP A 1 96 ? -19.917 -2.831 22.729 1.00 98.06 96 ASP A C 1
ATOM 703 O O . ASP A 1 96 ? -20.636 -2.993 23.718 1.00 98.06 96 ASP A O 1
ATOM 707 N N . LEU A 1 97 ? -18.658 -3.282 22.699 1.00 97.81 97 LEU A N 1
ATOM 708 C CA . LEU A 1 97 ? -18.030 -3.962 23.832 1.00 97.81 97 LEU A CA 1
ATOM 709 C C . LEU A 1 97 ? -17.922 -3.057 25.063 1.00 97.81 97 LEU A C 1
ATOM 711 O O . LEU A 1 97 ? -18.124 -3.543 26.178 1.00 97.81 97 LEU A O 1
ATOM 715 N N . ASP A 1 98 ? -17.633 -1.766 24.890 1.00 98.12 98 ASP A N 1
ATOM 716 C CA . ASP A 1 98 ? -17.617 -0.803 25.994 1.00 98.12 98 ASP A CA 1
ATOM 717 C C . ASP A 1 98 ? -19.015 -0.656 26.609 1.00 98.12 98 ASP A C 1
ATOM 719 O O . ASP A 1 98 ? -19.174 -0.783 27.824 1.00 98.12 98 ASP A O 1
ATOM 723 N N . GLN A 1 99 ? -20.055 -0.532 25.778 1.00 98.12 99 GLN A N 1
ATOM 724 C CA . GLN A 1 99 ? -21.440 -0.490 26.249 1.00 98.12 99 GLN A CA 1
ATOM 725 C C . GLN A 1 99 ? -21.826 -1.763 27.019 1.00 98.12 99 GLN A C 1
ATOM 727 O O . GLN A 1 99 ? -22.398 -1.677 28.109 1.00 98.12 99 GLN A O 1
ATOM 732 N N . MET A 1 100 ? -21.500 -2.947 26.495 1.00 97.69 100 MET A N 1
ATOM 733 C CA . MET A 1 100 ? -21.770 -4.215 27.186 1.00 97.69 100 MET A CA 1
ATOM 734 C C . MET A 1 100 ? -20.982 -4.328 28.495 1.00 97.69 100 MET A C 1
ATOM 736 O O . MET A 1 100 ? -21.503 -4.826 29.492 1.00 97.69 100 MET A O 1
ATOM 740 N N . THR A 1 101 ? -19.741 -3.842 28.524 1.00 97.56 101 THR A N 1
ATOM 741 C CA . THR A 1 101 ? -18.910 -3.826 29.735 1.00 97.56 101 THR A CA 1
ATOM 742 C C . THR A 1 101 ? -19.514 -2.916 30.804 1.00 97.56 101 THR A C 1
ATOM 744 O O . THR A 1 101 ? -19.614 -3.319 31.965 1.00 97.56 101 THR A O 1
ATOM 747 N N . GLN A 1 102 ? -19.997 -1.732 30.422 1.00 98.19 102 GLN A N 1
ATOM 748 C CA . GLN A 1 102 ? -20.706 -0.824 31.326 1.00 98.19 102 GLN A CA 1
ATOM 749 C C . GLN A 1 102 ? -22.020 -1.432 31.832 1.00 98.19 102 GLN A C 1
ATOM 751 O O . GLN A 1 102 ? -22.319 -1.357 33.025 1.00 98.19 102 GLN A O 1
ATOM 756 N N . GLN A 1 103 ? -22.782 -2.095 30.958 1.00 98.06 103 GLN A N 1
ATOM 757 C CA . GLN A 1 103 ? -23.999 -2.803 31.349 1.00 98.06 103 GLN A CA 1
ATOM 758 C C . GLN A 1 103 ? -23.700 -3.933 32.341 1.00 98.06 103 GLN A C 1
ATOM 760 O O . GLN A 1 103 ? -24.403 -4.067 33.340 1.00 98.06 103 GLN A O 1
ATOM 765 N N . ASN A 1 104 ? -22.645 -4.717 32.111 1.00 97.12 104 ASN A N 1
ATOM 766 C CA . ASN A 1 104 ? -22.222 -5.768 33.035 1.00 97.12 104 ASN A CA 1
ATOM 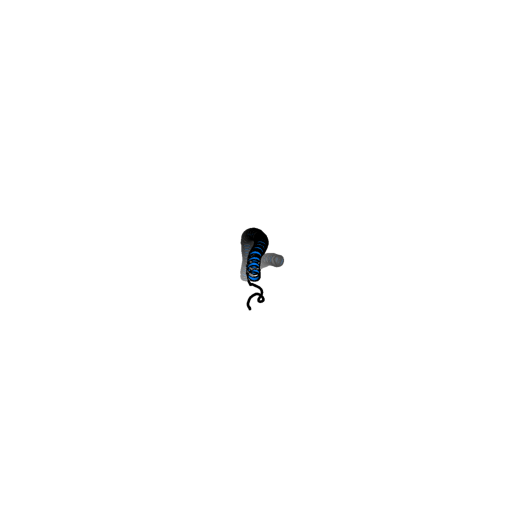767 C C . ASN A 1 104 ? -21.849 -5.192 34.403 1.00 97.12 104 ASN A C 1
ATOM 769 O O . ASN A 1 104 ? -22.236 -5.756 35.423 1.00 97.12 104 ASN A O 1
ATOM 773 N N . ALA A 1 105 ? -21.151 -4.054 34.444 1.00 97.81 105 ALA A N 1
ATOM 774 C CA . ALA A 1 105 ? -20.846 -3.376 35.700 1.00 97.81 105 ALA A CA 1
ATOM 775 C C . ALA A 1 105 ? -22.125 -2.940 36.438 1.00 97.81 105 ALA A C 1
ATOM 777 O O . ALA A 1 105 ? -22.252 -3.180 37.639 1.00 97.81 105 ALA A O 1
ATOM 778 N N . ALA A 1 106 ? -23.101 -2.375 35.720 1.00 97.38 106 ALA A N 1
ATOM 779 C CA . ALA A 1 106 ? -24.390 -1.991 36.295 1.00 97.38 106 ALA A CA 1
ATOM 780 C C . ALA A 1 106 ? -25.166 -3.204 36.838 1.00 97.38 106 ALA A C 1
ATOM 782 O O . ALA A 1 106 ? -25.642 -3.169 37.972 1.00 97.38 106 ALA A O 1
ATOM 783 N N . LEU A 1 107 ? -25.226 -4.299 36.074 1.00 97.88 107 LEU A N 1
ATOM 784 C CA . LEU A 1 107 ? -25.873 -5.547 36.487 1.00 97.88 107 LEU A CA 1
ATOM 785 C C . LEU A 1 107 ? -25.207 -6.162 37.722 1.00 97.88 107 LEU A C 1
ATOM 787 O O . LEU A 1 107 ? -25.894 -6.667 38.610 1.00 97.88 107 LEU A O 1
ATOM 791 N N . VAL A 1 108 ? -23.875 -6.115 37.807 1.00 98.06 108 VAL A N 1
ATOM 792 C CA . VAL A 1 108 ? -23.130 -6.578 38.987 1.00 98.06 108 VAL A CA 1
ATOM 793 C C . VAL A 1 108 ? -23.458 -5.716 40.205 1.00 98.06 108 VAL A C 1
ATOM 795 O O . VAL A 1 108 ? -23.655 -6.254 41.297 1.00 98.06 108 VAL A O 1
ATOM 798 N N . GLN A 1 109 ? -23.566 -4.398 40.036 1.00 97.31 109 GLN A N 1
ATOM 799 C CA . GLN A 1 109 ? -23.923 -3.497 41.128 1.00 97.31 109 GLN A CA 1
ATOM 800 C C . GLN A 1 109 ? -25.362 -3.729 41.608 1.00 97.31 109 GLN A C 1
ATOM 802 O O . GLN A 1 109 ? -25.581 -3.873 42.809 1.00 97.31 109 GLN A O 1
ATOM 807 N N . GLU A 1 110 ? -26.317 -3.870 40.687 1.00 97.62 110 GLU A N 1
ATOM 808 C CA . GLU A 1 110 ? -27.706 -4.221 41.006 1.00 97.62 110 GLU A CA 1
ATOM 809 C C . GLU A 1 110 ? -27.796 -5.577 41.720 1.00 97.62 110 GLU A C 1
ATOM 811 O O . GLU A 1 110 ? -28.457 -5.694 42.751 1.00 97.62 110 GLU A O 1
ATOM 816 N N . SER A 1 111 ? -27.064 -6.584 41.233 1.00 97.31 111 SER A N 1
ATOM 817 C CA . SER A 1 111 ? -27.008 -7.914 41.852 1.00 97.31 111 SER A CA 1
ATOM 818 C C . SER A 1 111 ? -26.420 -7.865 43.261 1.00 97.31 111 SER A C 1
ATOM 820 O O . SER A 1 111 ? -26.895 -8.570 44.150 1.00 97.31 111 SER A O 1
ATOM 822 N N . THR A 1 112 ? -25.412 -7.019 43.485 1.00 97.25 112 THR A N 1
ATOM 823 C CA . THR A 1 112 ? -24.812 -6.814 44.811 1.00 97.25 112 THR A CA 1
ATOM 824 C C . THR A 1 112 ? -25.823 -6.181 45.764 1.00 97.25 112 THR A C 1
ATOM 826 O O . THR A 1 112 ? -26.040 -6.706 46.853 1.00 97.25 112 THR A O 1
ATOM 829 N N . THR A 1 113 ? -26.521 -5.125 45.334 1.00 97.56 113 THR A N 1
ATOM 830 C CA . THR A 1 113 ? -27.586 -4.493 46.130 1.00 97.56 113 THR A CA 1
ATOM 831 C C . THR A 1 113 ? -28.731 -5.464 46.430 1.00 97.56 113 THR A C 1
ATOM 833 O O . THR A 1 113 ? -29.212 -5.522 47.561 1.00 97.56 113 THR A O 1
ATOM 836 N N . ALA A 1 114 ? -29.162 -6.265 45.454 1.00 97.12 114 ALA A N 1
ATOM 837 C CA . ALA A 1 114 ? -30.188 -7.282 45.666 1.00 97.12 114 ALA A CA 1
ATOM 838 C C . ALA A 1 114 ? -29.722 -8.357 46.664 1.00 97.12 114 ALA A C 1
ATOM 840 O O . ALA A 1 114 ? -30.486 -8.755 47.543 1.00 97.12 114 ALA A O 1
ATOM 841 N N . ALA A 1 115 ? -28.462 -8.798 46.577 1.00 97.69 115 ALA A N 1
ATOM 842 C CA . ALA A 1 115 ? -27.880 -9.748 47.520 1.00 97.69 115 ALA A CA 1
ATOM 843 C C . ALA A 1 115 ? -27.813 -9.184 48.952 1.00 97.69 115 ALA A C 1
ATOM 845 O O . ALA A 1 115 ? -28.129 -9.905 49.900 1.00 97.69 115 ALA A O 1
ATOM 846 N N . GLU A 1 116 ? -27.467 -7.903 49.120 1.00 97.69 116 GLU A N 1
ATOM 847 C CA . GLU A 1 116 ? -27.500 -7.211 50.417 1.00 97.69 116 GLU A CA 1
ATOM 848 C C . GLU A 1 116 ? -28.922 -7.155 50.993 1.00 97.69 116 GLU A C 1
ATOM 850 O O . GLU A 1 116 ? -29.138 -7.524 52.146 1.00 97.69 116 GLU A O 1
ATOM 855 N N . GLN A 1 117 ? -29.922 -6.801 50.180 1.00 97.44 117 GLN A N 1
ATOM 856 C CA . GLN A 1 117 ? -31.324 -6.790 50.612 1.00 97.44 117 GLN A CA 1
ATOM 857 C C . GLN A 1 117 ? -31.832 -8.183 51.007 1.00 97.44 117 GLN A C 1
ATOM 859 O O . GLN A 1 117 ? -32.547 -8.323 52.003 1.00 97.44 117 GLN A O 1
ATOM 864 N N . LEU A 1 118 ? -31.473 -9.219 50.242 1.00 97.31 118 LEU A N 1
ATOM 865 C CA . LEU A 1 118 ? -31.824 -10.605 50.559 1.00 97.31 118 LEU A CA 1
ATOM 866 C C . LEU A 1 118 ? -31.161 -11.067 51.861 1.00 97.31 118 LEU A C 1
ATOM 868 O O . LEU A 1 118 ? -31.805 -11.756 52.654 1.00 97.31 118 LEU A O 1
ATOM 872 N N . LYS A 1 119 ? -29.915 -10.653 52.118 1.00 97.12 119 LYS A N 1
ATOM 873 C CA . LYS A 1 119 ? -29.226 -10.907 53.387 1.00 97.12 119 LYS A CA 1
ATOM 874 C C . LYS A 1 119 ? -29.946 -10.240 54.560 1.00 97.12 119 LYS A C 1
ATOM 876 O O . LYS A 1 119 ? -30.266 -10.925 55.527 1.00 97.12 119 LYS A O 1
ATOM 881 N N . ASP A 1 120 ? -30.295 -8.960 54.444 1.00 97.12 120 ASP A N 1
ATOM 882 C CA . ASP A 1 120 ? -31.039 -8.242 55.486 1.00 97.12 120 ASP A CA 1
ATOM 883 C C . ASP A 1 120 ? -32.400 -8.893 55.786 1.00 97.12 120 ASP A C 1
ATOM 885 O O . ASP A 1 120 ? -32.849 -8.935 56.934 1.00 97.12 120 ASP A O 1
ATOM 889 N N . GLN A 1 121 ? -33.094 -9.401 54.760 1.00 96.69 121 GLN A N 1
ATOM 890 C CA . GLN A 1 121 ? -34.352 -10.131 54.936 1.00 96.69 121 GLN A CA 1
ATOM 891 C C . GLN A 1 121 ? -34.145 -11.480 55.631 1.00 96.69 121 GLN A C 1
ATOM 893 O O . GLN A 1 121 ? -34.918 -11.821 56.528 1.00 96.69 121 GLN A O 1
ATOM 898 N N . ALA A 1 122 ? -33.109 -12.230 55.251 1.00 97.38 122 ALA A N 1
ATOM 899 C CA . ALA A 1 122 ? -32.760 -13.489 55.898 1.00 97.38 122 ALA A CA 1
ATOM 900 C C . ALA A 1 122 ? -32.406 -13.281 57.380 1.00 97.38 122 ALA A C 1
ATOM 902 O O . ALA A 1 122 ? -32.910 -14.019 58.229 1.00 97.38 122 ALA A O 1
ATOM 903 N N . ASP A 1 123 ? -31.641 -12.235 57.704 1.00 96.81 123 ASP A N 1
ATOM 904 C CA . ASP A 1 123 ? -31.278 -11.879 59.081 1.00 96.81 123 ASP A CA 1
ATOM 905 C C . ASP A 1 123 ? -32.521 -11.503 59.912 1.00 96.81 123 ASP A C 1
ATOM 907 O O . ASP A 1 123 ? -32.682 -11.961 61.047 1.00 96.81 123 ASP A O 1
ATOM 911 N N . LYS A 1 124 ? -33.464 -10.742 59.335 1.00 95.81 124 LYS A N 1
ATOM 912 C CA . LYS A 1 124 ? -34.757 -10.429 59.977 1.00 95.81 124 LYS A CA 1
ATOM 913 C C . LYS A 1 124 ? -35.600 -11.680 60.233 1.00 95.81 124 LYS A C 1
ATOM 915 O O . LYS A 1 124 ? -36.159 -11.824 61.321 1.00 95.81 124 LYS A O 1
ATOM 920 N N . LEU A 1 125 ? -35.701 -12.581 59.254 1.00 94.81 125 LEU A N 1
ATOM 921 C CA . LEU A 1 125 ? -36.430 -13.845 59.402 1.00 94.81 125 LEU A CA 1
ATOM 922 C C . LEU A 1 125 ? -35.789 -14.734 60.476 1.00 94.81 125 LEU A C 1
ATOM 924 O O . LEU A 1 125 ? -36.503 -15.286 61.312 1.00 94.81 125 LEU A O 1
ATOM 928 N N . ALA A 1 126 ? -34.457 -14.821 60.507 1.00 94.69 126 ALA A N 1
ATOM 929 C CA . ALA A 1 126 ? -33.723 -15.559 61.531 1.00 94.69 126 ALA A CA 1
ATOM 930 C C . ALA A 1 126 ? -33.968 -14.988 62.938 1.00 94.69 126 ALA A C 1
ATOM 932 O O . ALA A 1 126 ? -34.203 -15.754 63.873 1.00 94.69 126 ALA A O 1
ATOM 933 N N . ALA A 1 127 ? -33.987 -13.659 63.092 1.00 93.19 127 ALA A N 1
ATOM 934 C CA . ALA A 1 127 ? -34.289 -13.005 64.366 1.00 93.19 127 ALA A CA 1
ATOM 935 C C . ALA A 1 127 ? -35.722 -13.292 64.854 1.00 93.19 127 ALA A C 1
ATOM 937 O O . ALA A 1 127 ? -35.920 -13.595 66.032 1.00 93.19 127 ALA A O 1
ATOM 938 N N . LEU A 1 128 ? -36.713 -13.250 63.954 1.00 93.50 128 LEU A N 1
ATOM 939 C CA . LEU A 1 128 ? -38.104 -13.592 64.277 1.00 93.50 128 LEU A CA 1
ATOM 940 C C . LEU A 1 128 ? -38.226 -15.042 64.755 1.00 93.50 128 LEU A C 1
ATOM 942 O O . LEU A 1 128 ? -38.788 -15.288 65.820 1.00 93.50 128 LEU A O 1
ATOM 946 N N . VAL A 1 129 ? -37.654 -15.996 64.011 1.00 93.69 129 VAL A N 1
ATOM 947 C CA . VAL A 1 129 ? -37.637 -17.416 64.404 1.00 93.69 129 VAL A CA 1
ATOM 948 C C . VAL A 1 129 ? -36.911 -17.603 65.741 1.00 93.69 129 VAL A C 1
ATOM 950 O O . VAL A 1 129 ? -37.412 -18.312 66.612 1.00 93.69 129 VAL A O 1
ATOM 953 N N . GLY A 1 130 ? -35.785 -16.914 65.951 1.00 91.44 130 GLY A N 1
ATOM 954 C CA . GLY A 1 130 ? -35.046 -16.913 67.215 1.00 91.44 130 GLY A CA 1
ATOM 955 C C . GLY A 1 130 ? -35.903 -16.491 68.414 1.00 91.44 130 GLY A C 1
ATOM 956 O O . GLY A 1 130 ? -35.898 -17.177 69.437 1.00 91.44 130 GLY A O 1
ATOM 957 N N . GLY A 1 131 ? -36.707 -15.432 68.274 1.00 90.12 131 GLY A N 1
ATOM 958 C CA . GLY A 1 131 ? -37.656 -14.988 69.303 1.00 90.12 131 GLY A CA 1
ATOM 959 C C . GLY A 1 131 ? -38.680 -16.063 69.682 1.00 90.12 131 GLY A C 1
ATOM 960 O O . GLY A 1 131 ? -38.830 -16.375 70.864 1.00 90.12 131 GLY A O 1
ATOM 961 N N . PHE A 1 132 ? -39.298 -16.712 68.689 1.00 84.50 132 PHE A N 1
ATOM 962 C CA . PHE A 1 132 ? -40.230 -17.823 68.928 1.00 84.50 132 PHE A CA 1
ATOM 963 C C . PHE A 1 132 ? -39.564 -19.005 69.649 1.00 84.50 132 PHE A C 1
ATOM 965 O O . PHE A 1 132 ? -40.159 -19.603 70.546 1.00 84.50 132 PHE A O 1
ATOM 972 N N . THR A 1 133 ? -38.314 -19.335 69.304 1.00 80.88 133 THR A N 1
ATOM 973 C CA . THR A 1 133 ? -37.580 -20.420 69.981 1.00 80.88 133 THR A CA 1
ATOM 974 C C . THR A 1 133 ? -37.191 -20.074 71.422 1.00 80.88 133 THR A C 1
ATOM 976 O O . THR A 1 133 ? -37.206 -20.954 72.289 1.00 80.88 133 THR A O 1
ATOM 979 N N . LEU A 1 134 ? -36.891 -18.803 71.713 1.00 82.00 134 LEU A N 1
ATOM 980 C CA . LEU A 1 134 ? -36.548 -18.344 73.060 1.00 82.00 134 LEU A CA 1
ATOM 981 C C . LEU A 1 134 ? -37.778 -18.324 73.974 1.00 82.00 134 LEU A C 1
ATOM 983 O O . LEU A 1 134 ? -37.700 -18.801 75.106 1.00 82.00 134 LEU A O 1
ATOM 987 N N . GLU A 1 135 ? -38.920 -17.833 73.484 1.00 76.25 135 GLU A N 1
ATOM 988 C CA . GLU A 1 135 ? -40.182 -17.873 74.229 1.00 76.25 135 GLU A CA 1
ATOM 989 C C . GLU A 1 135 ? -40.621 -19.311 74.520 1.00 76.25 135 GLU A C 1
ATOM 991 O O . GLU A 1 135 ? -40.999 -19.611 75.656 1.00 76.25 135 GLU A O 1
ATOM 996 N N . ALA A 1 136 ? -40.509 -20.221 73.544 1.00 73.44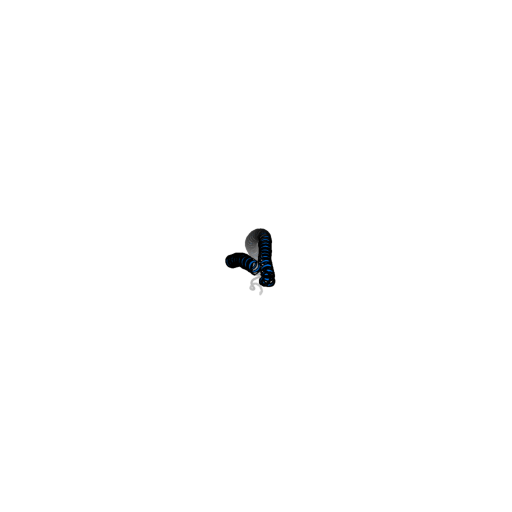 136 ALA A N 1
ATOM 997 C CA . ALA A 1 136 ? -40.776 -21.646 73.748 1.00 73.44 136 ALA A CA 1
ATOM 998 C C . ALA A 1 136 ? -39.857 -22.256 74.825 1.00 73.44 136 ALA A C 1
ATOM 1000 O O . ALA A 1 136 ? -40.320 -23.000 75.693 1.00 73.44 136 ALA A O 1
ATOM 1001 N N . SER A 1 137 ? -38.573 -21.881 74.830 1.00 73.25 137 SER A N 1
ATOM 1002 C CA . SER A 1 137 ? -37.599 -22.338 75.831 1.00 73.25 137 SER A CA 1
ATOM 1003 C C . SER A 1 137 ? -37.877 -21.766 77.229 1.00 73.25 137 SER A C 1
ATOM 1005 O O . SER A 1 137 ? -37.761 -22.485 78.221 1.00 73.25 137 SER A O 1
ATOM 1007 N N . GLN A 1 138 ? -38.300 -20.500 77.341 1.00 72.12 138 GLN A N 1
ATOM 1008 C CA . GLN A 1 138 ? -38.691 -19.894 78.623 1.00 72.12 138 GLN A CA 1
ATOM 1009 C C . GLN A 1 138 ? -39.980 -20.499 79.192 1.00 72.12 138 GLN A C 1
ATOM 1011 O O . GLN A 1 138 ? -40.069 -20.715 80.402 1.00 72.12 138 GLN A O 1
ATOM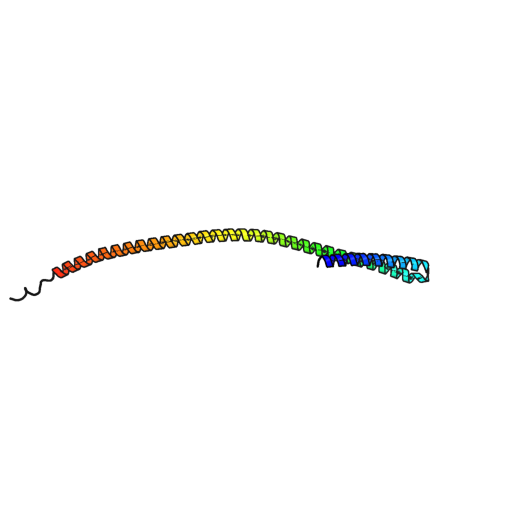 1016 N N . HIS A 1 139 ? -40.960 -20.824 78.343 1.00 64.50 139 HIS A N 1
ATOM 1017 C CA . HIS A 1 139 ? -42.167 -21.537 78.771 1.00 64.50 139 HIS A CA 1
ATOM 1018 C C . HIS A 1 139 ? -41.839 -22.946 79.285 1.00 64.50 139 HIS A C 1
ATOM 1020 O O . HIS A 1 139 ? -42.430 -23.388 80.268 1.00 64.50 139 HIS A O 1
ATOM 1026 N N . GLN A 1 140 ? -40.857 -23.625 78.684 1.00 64.94 140 GLN A N 1
ATOM 1027 C CA . GLN A 1 140 ? -40.397 -24.940 79.134 1.00 64.94 140 GLN A CA 1
ATOM 1028 C C . GLN A 1 140 ? -39.581 -24.869 80.440 1.00 64.94 140 GLN A C 1
ATOM 1030 O O . GLN A 1 140 ? -39.764 -25.709 81.317 1.00 64.94 140 GLN A O 1
ATOM 1035 N N . ALA A 1 141 ? -38.750 -23.837 80.623 1.00 60.47 141 ALA A N 1
ATOM 1036 C CA . ALA A 1 141 ? -37.992 -23.615 81.859 1.00 60.47 141 ALA A CA 1
ATOM 1037 C C . ALA A 1 141 ? -38.886 -23.230 83.055 1.00 60.47 141 ALA A C 1
ATOM 1039 O O . ALA A 1 141 ? -38.611 -23.634 84.182 1.00 60.47 141 ALA A O 1
ATOM 1040 N N . LYS A 1 142 ? -39.980 -22.491 82.821 1.00 60.72 142 LYS A N 1
ATOM 1041 C CA . LYS A 1 142 ? -40.969 -22.132 83.855 1.00 60.72 142 LYS A CA 1
ATOM 1042 C C . LYS A 1 142 ? -41.907 -23.293 84.225 1.00 60.72 142 LYS A C 1
ATOM 1044 O O . LYS A 1 142 ? -42.542 -23.249 85.273 1.00 60.72 142 LYS A O 1
ATOM 1049 N N . ALA A 1 143 ? -41.991 -24.323 83.382 1.00 60.38 143 ALA A N 1
ATOM 1050 C CA . ALA A 1 143 ? -42.791 -25.522 83.620 1.00 60.38 143 ALA A CA 1
ATOM 1051 C C . ALA A 1 143 ? -42.064 -26.606 84.441 1.00 60.38 143 ALA A C 1
ATOM 1053 O O . ALA A 1 143 ? -42.699 -27.593 84.811 1.00 60.38 143 ALA A O 1
ATOM 1054 N N . LEU A 1 144 ? -40.767 -26.447 84.750 1.00 56.94 144 LEU A N 1
ATOM 1055 C CA . LEU A 1 144 ? -40.114 -27.300 85.746 1.00 56.94 144 LEU A CA 1
ATOM 1056 C C . LEU A 1 144 ? -40.455 -26.794 87.161 1.00 56.94 144 LEU A C 1
ATOM 1058 O O . LEU A 1 144 ? -40.075 -25.672 87.501 1.00 56.94 144 LEU A O 1
ATOM 1062 N N . PRO A 1 145 ? -41.133 -27.594 88.006 1.00 61.97 145 PRO A N 1
ATOM 1063 C CA . PRO A 1 145 ? -41.321 -27.248 89.409 1.00 61.97 145 PRO A CA 1
ATOM 1064 C C . PRO A 1 145 ? -39.965 -27.202 90.128 1.00 61.97 145 PRO A C 1
ATOM 1066 O O . PRO A 1 145 ? -39.092 -28.042 89.898 1.00 61.97 145 PRO A O 1
ATOM 1069 N N . SER A 1 146 ? -39.783 -26.211 91.003 1.00 63.66 146 SER A N 1
ATOM 1070 C CA . SER A 1 146 ? -38.635 -26.142 91.912 1.00 63.66 146 SER A CA 1
ATOM 1071 C C . SER A 1 146 ? -38.554 -27.424 92.762 1.00 63.66 146 SER A C 1
ATOM 1073 O O . SER A 1 146 ? -39.597 -27.859 93.250 1.00 63.66 146 SER A O 1
ATOM 1075 N N . PRO A 1 147 ? -37.366 -28.020 93.000 1.00 61.00 147 PRO A N 1
ATOM 1076 C CA . PRO A 1 147 ? -37.231 -29.319 93.680 1.00 61.00 147 PRO A CA 1
ATOM 1077 C C . PRO A 1 147 ? -37.646 -29.385 95.166 1.00 61.00 147 PRO A C 1
ATOM 1079 O O . PRO A 1 147 ? -37.311 -30.368 95.818 1.00 61.00 147 PRO A O 1
ATOM 1082 N N . ASP A 1 148 ? -38.340 -28.385 95.716 1.00 58.09 148 ASP A N 1
ATOM 1083 C CA . ASP A 1 148 ? -38.589 -28.259 97.164 1.00 58.09 148 ASP A CA 1
ATOM 1084 C C . ASP A 1 148 ? -40.016 -28.643 97.612 1.00 58.09 148 ASP A C 1
ATOM 1086 O O . ASP A 1 148 ? -40.364 -28.503 98.777 1.00 58.09 148 ASP A O 1
ATOM 1090 N N . GLU A 1 149 ? -40.853 -29.181 96.716 1.00 56.22 149 GLU A N 1
ATOM 1091 C CA . GLU A 1 149 ? -42.200 -29.680 97.074 1.00 56.22 149 GLU A CA 1
ATOM 1092 C C . GLU A 1 149 ? -42.328 -31.215 97.063 1.00 56.22 149 GLU A C 1
ATOM 1094 O O . GLU A 1 149 ? -43.413 -31.760 97.259 1.00 56.22 149 GLU A O 1
ATOM 1099 N N . ALA A 1 150 ? -41.225 -31.951 96.890 1.00 55.19 150 ALA A N 1
ATOM 1100 C CA . ALA A 1 150 ? -41.232 -33.414 96.858 1.00 55.19 150 ALA A CA 1
ATOM 1101 C C . ALA A 1 150 ? -40.385 -34.027 97.985 1.00 55.19 150 ALA A C 1
ATOM 1103 O O . ALA A 1 150 ? -39.343 -34.620 97.707 1.00 55.19 150 ALA A O 1
ATOM 1104 N N . LYS A 1 151 ? -40.833 -33.893 99.244 1.00 50.53 151 LYS A N 1
ATOM 1105 C CA . LYS A 1 151 ? -40.676 -34.898 100.325 1.00 50.53 151 LYS A CA 1
ATOM 1106 C C . LYS A 1 151 ? -41.338 -34.429 101.632 1.00 50.53 151 LYS A C 1
ATOM 1108 O O . LYS A 1 151 ? -40.739 -33.701 102.419 1.00 50.53 151 LYS A O 1
ATOM 1113 N N . VAL A 1 152 ? -42.567 -34.903 101.846 1.00 45.47 152 VAL A N 1
ATOM 1114 C CA . VAL A 1 152 ? -43.068 -35.341 103.163 1.00 45.47 152 VAL A CA 1
ATOM 1115 C C . VAL A 1 152 ? -42.717 -36.818 103.307 1.00 45.47 152 VAL A C 1
ATOM 1117 O O . VAL A 1 152 ? -42.742 -37.511 102.262 1.00 45.47 152 VAL A O 1
#

Secondary structure (DSSP, 8-state):
-HHHHHHHHHHHHHHHHHHHHHHHHHHHHHHHTGGGGHHHHHHHHHHHHHHHHHHHHHHHHHHHHHHHHHHHHHHHHHHHHHHHHHHHHHHHHHHHHHHHHHHHHHHHHHHHHHHHHHHHHHHHHHHHHHHHHHHHHHHHHHTSPPTTSS--

Radius of gyration: 52.51 Å; chains: 1; bounding box: 83×47×154 Å

Foldseek 3Di:
DVVVLVVVLVVLLVVLVVQLVVLVVQLVVLVVVPPVSPVSNVVSVVSNVVSVVVNVVSVVVVVVVVVVVVVVVVVVVVVVVVVVVVVVVVVVVVVVVVVVVVVVVVVVVVVVVVVVVVVVVVVVVVVVVVVVVVVVVVVVVVPDDDPPPPDD

Sequence (152 aa):
MALDTLFRLLLMNSIAFQTNLLALNASVEAARAGEHGRGFAVVADEVRKLASRSSDAAMHELADSVTRVTQMLGDISTAAGEQNDGINQVSVAVTDLDQMTQQNAALVQESTTAAEQLKDQADKLAALVGGFTLEASQHQAKALPSPDEAKV